Protein AF-A0A6N7MDP9-F1 (afdb_monomer_lite)

Structure (mmCIF, N/CA/C/O backbone):
data_AF-A0A6N7MDP9-F1
#
_entry.id   AF-A0A6N7MDP9-F1
#
loop_
_atom_site.group_PDB
_atom_site.id
_atom_site.type_symbol
_atom_site.label_atom_id
_atom_site.label_alt_id
_atom_site.label_comp_id
_atom_site.label_asym_id
_atom_site.label_entity_id
_atom_site.label_seq_id
_atom_site.pdbx_PDB_ins_code
_atom_site.Cartn_x
_atom_site.Cartn_y
_atom_site.Cartn_z
_atom_site.occupancy
_atom_site.B_iso_or_equiv
_atom_site.auth_seq_id
_atom_site.auth_comp_id
_atom_site.auth_asym_id
_atom_site.auth_atom_id
_atom_site.pdbx_PDB_model_num
ATOM 1 N N . MET A 1 1 ? -4.578 14.187 -1.091 1.00 53.66 1 MET A N 1
ATOM 2 C CA . MET A 1 1 ? -3.108 14.284 -1.183 1.00 53.66 1 MET A CA 1
ATOM 3 C C . MET A 1 1 ? -2.653 13.457 -2.374 1.00 53.66 1 MET A C 1
ATOM 5 O O . MET A 1 1 ? -2.997 12.285 -2.440 1.00 53.66 1 MET A O 1
ATOM 9 N N . ILE A 1 2 ? -1.939 14.040 -3.339 1.00 50.62 2 ILE A N 1
ATOM 10 C CA . ILE A 1 2 ? -1.365 13.242 -4.431 1.00 50.62 2 ILE A CA 1
ATOM 11 C C . ILE A 1 2 ? -0.103 12.586 -3.878 1.00 50.62 2 ILE A C 1
ATOM 13 O O . ILE A 1 2 ? 0.837 13.283 -3.496 1.00 50.62 2 ILE A O 1
ATOM 17 N N . ILE A 1 3 ? -0.096 11.258 -3.793 1.00 52.78 3 ILE A N 1
ATOM 18 C CA . ILE A 1 3 ? 1.098 10.507 -3.427 1.00 52.78 3 ILE A CA 1
ATOM 19 C C . ILE A 1 3 ? 1.818 10.169 -4.730 1.00 52.78 3 ILE A C 1
ATOM 21 O O . ILE A 1 3 ? 1.726 9.065 -5.273 1.00 52.78 3 ILE A O 1
ATOM 25 N N . GLN A 1 4 ? 2.559 11.152 -5.235 1.00 45.72 4 GLN A N 1
ATOM 26 C CA . GLN A 1 4 ? 3.590 10.889 -6.227 1.00 45.72 4 GLN A CA 1
ATOM 27 C C . GLN A 1 4 ? 4.719 10.160 -5.509 1.00 45.72 4 GLN A C 1
ATOM 29 O O . GLN A 1 4 ? 5.499 10.773 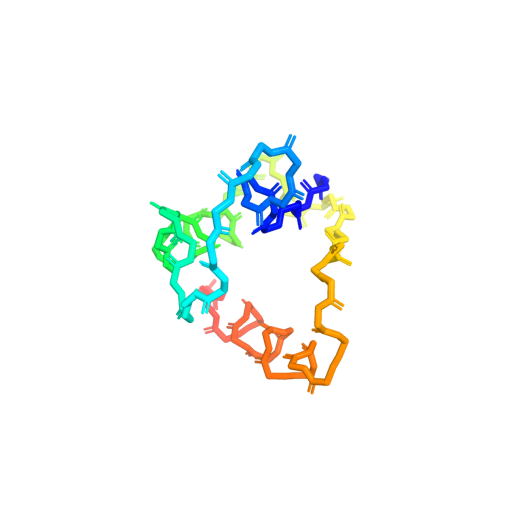-4.784 1.00 45.72 4 GLN A O 1
ATOM 34 N N . SER A 1 5 ? 4.845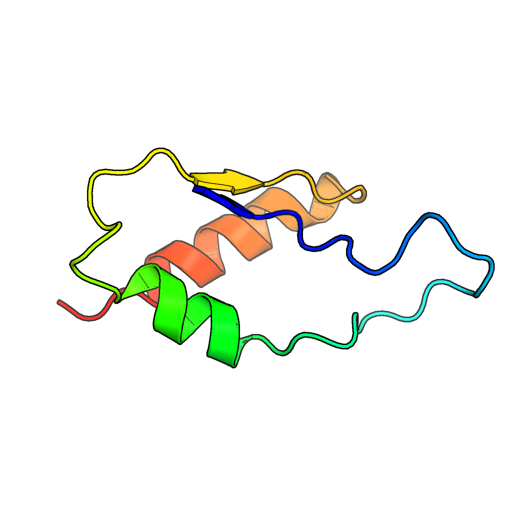 8.846 -5.705 1.00 46.34 5 SER A N 1
ATOM 35 C CA . SER A 1 5 ? 6.090 8.166 -5.313 1.00 46.34 5 SER A CA 1
ATOM 36 C C . SER A 1 5 ? 7.234 8.440 -6.302 1.00 46.34 5 SER A C 1
ATOM 38 O O . SER A 1 5 ? 8.230 7.724 -6.281 1.00 46.34 5 SER A O 1
ATOM 40 N N . ASP A 1 6 ? 7.128 9.495 -7.117 1.00 44.41 6 ASP A N 1
ATOM 41 C CA . ASP A 1 6 ? 8.065 9.843 -8.185 1.00 44.41 6 ASP A CA 1
ATOM 42 C C . ASP A 1 6 ? 8.712 11.214 -7.999 1.00 44.41 6 ASP A C 1
ATOM 44 O O . ASP A 1 6 ? 8.861 11.994 -8.934 1.00 44.41 6 ASP A O 1
ATOM 48 N N . ILE A 1 7 ? 9.306 11.432 -6.824 1.00 41.56 7 ILE A N 1
ATOM 49 C CA . ILE A 1 7 ? 10.507 12.288 -6.757 1.00 41.56 7 ILE A CA 1
ATOM 50 C C . ILE A 1 7 ? 11.680 11.687 -7.590 1.00 41.56 7 ILE A C 1
ATOM 52 O O . ILE A 1 7 ? 12.737 12.295 -7.729 1.00 41.56 7 ILE A O 1
ATOM 56 N N . PHE A 1 8 ? 11.485 10.539 -8.254 1.00 42.75 8 PHE A N 1
ATOM 57 C CA . PHE A 1 8 ? 12.477 9.817 -9.052 1.00 42.75 8 PHE A CA 1
ATOM 58 C C . PHE A 1 8 ? 12.032 9.523 -10.489 1.00 42.75 8 PHE A C 1
ATOM 60 O O . PHE A 1 8 ? 11.992 8.360 -10.869 1.00 42.75 8 PHE A O 1
ATOM 67 N N . ALA A 1 9 ? 11.748 10.530 -11.325 1.00 35.19 9 ALA A N 1
ATOM 68 C CA . ALA A 1 9 ? 11.676 10.257 -12.770 1.00 35.19 9 ALA A CA 1
ATOM 69 C C . ALA A 1 9 ? 11.915 11.408 -13.762 1.00 35.19 9 ALA A C 1
ATOM 71 O O . ALA A 1 9 ? 11.830 11.126 -14.945 1.00 35.19 9 ALA A O 1
ATOM 72 N N . GLU A 1 10 ? 12.277 12.648 -13.398 1.00 35.44 10 GLU A N 1
ATOM 73 C CA . GLU A 1 10 ? 12.613 13.659 -14.439 1.00 35.44 10 GLU A CA 1
ATOM 74 C C . GLU A 1 10 ? 13.868 14.511 -14.193 1.00 35.44 10 GLU A C 1
ATOM 76 O O . GLU A 1 10 ? 14.063 15.591 -14.749 1.00 35.44 10 GLU A O 1
ATOM 81 N N . ARG A 1 11 ? 14.845 13.963 -13.472 1.00 38.09 11 ARG A N 1
ATOM 82 C CA . ARG A 1 11 ? 16.249 14.279 -13.763 1.00 38.09 11 ARG A CA 1
ATOM 83 C C . ARG A 1 11 ? 16.991 12.962 -13.886 1.00 38.09 11 ARG A C 1
ATOM 85 O O . ARG A 1 11 ? 17.036 12.229 -12.910 1.00 38.09 11 ARG A O 1
ATOM 92 N N . LYS A 1 12 ? 17.494 12.667 -15.100 1.00 38.97 12 LYS A N 1
ATOM 93 C CA . LYS A 1 12 ? 18.439 11.584 -15.460 1.00 38.97 12 LYS A CA 1
ATOM 94 C C . LYS A 1 12 ? 18.910 10.793 -14.235 1.00 38.97 12 LYS A C 1
ATOM 96 O O . LYS A 1 12 ? 19.625 11.402 -13.467 1.00 38.97 12 LYS A O 1
ATOM 101 N N . TYR A 1 13 ? 18.593 9.506 -14.090 1.00 34.56 13 TYR A N 1
ATOM 102 C CA . TYR A 1 13 ? 19.468 8.420 -13.594 1.00 34.56 13 TYR A CA 1
ATOM 103 C C . TYR A 1 13 ? 18.631 7.141 -13.391 1.00 34.56 13 TYR A C 1
ATOM 105 O O . TYR A 1 13 ? 17.415 7.173 -13.274 1.00 34.56 13 TYR A O 1
ATOM 113 N N . ARG A 1 14 ? 19.312 6.000 -13.492 1.00 29.00 14 ARG A N 1
ATOM 114 C CA . ARG A 1 14 ? 18.786 4.652 -13.745 1.00 29.00 14 ARG A CA 1
ATOM 115 C C . ARG A 1 14 ? 17.759 4.163 -12.720 1.00 29.00 14 ARG A C 1
ATOM 117 O O . ARG A 1 14 ? 17.966 4.312 -11.523 1.00 29.00 14 ARG A O 1
ATOM 124 N N . ALA A 1 15 ? 16.765 3.426 -13.216 1.00 34.94 15 ALA A N 1
ATOM 125 C CA . ALA A 1 15 ? 15.878 2.581 -12.429 1.00 34.94 15 ALA A CA 1
ATOM 126 C C . ALA A 1 15 ? 16.678 1.544 -11.612 1.00 34.94 15 ALA A C 1
ATOM 128 O O . ALA A 1 15 ? 17.176 0.549 -12.144 1.00 34.94 15 ALA A O 1
ATOM 129 N N . ARG A 1 16 ? 16.801 1.800 -10.310 1.00 36.59 16 ARG A N 1
ATOM 130 C CA . ARG A 1 16 ? 16.916 0.780 -9.265 1.00 36.59 16 ARG A CA 1
ATOM 131 C C . ARG A 1 16 ? 15.716 0.932 -8.341 1.00 36.59 16 ARG A C 1
ATOM 133 O O . ARG A 1 16 ? 15.084 1.980 -8.278 1.00 36.59 16 ARG A O 1
ATOM 140 N N . SER A 1 17 ? 15.342 -0.187 -7.759 1.00 41.69 17 SER A N 1
ATOM 141 C CA . SER A 1 17 ? 14.079 -0.490 -7.100 1.00 41.69 17 SER A CA 1
ATOM 142 C C . SER A 1 17 ? 13.902 0.160 -5.720 1.00 41.69 17 SER A C 1
ATOM 144 O O . SER A 1 17 ? 13.458 -0.510 -4.793 1.00 41.69 17 SER A O 1
ATOM 146 N N . ASP A 1 18 ? 14.250 1.434 -5.571 1.00 46.38 18 ASP A N 1
ATOM 147 C CA . ASP A 1 18 ? 14.287 2.137 -4.289 1.00 46.38 18 ASP A CA 1
ATOM 148 C C . ASP A 1 18 ? 14.414 3.656 -4.506 1.00 46.38 18 ASP A C 1
ATOM 150 O O . ASP A 1 18 ? 15.500 4.231 -4.490 1.00 46.38 18 ASP A O 1
ATOM 154 N N . GLY A 1 19 ? 13.286 4.338 -4.730 1.00 55.56 19 GLY A N 1
ATOM 155 C CA . GLY A 1 19 ? 13.245 5.799 -4.601 1.00 55.56 19 GLY A CA 1
ATOM 156 C C . GLY A 1 19 ? 13.695 6.222 -3.192 1.00 55.56 19 GLY A C 1
ATOM 157 O O . GLY A 1 19 ? 13.514 5.479 -2.237 1.00 55.56 19 GLY A O 1
ATOM 158 N N . PHE A 1 20 ? 14.278 7.413 -3.033 1.00 62.59 20 PHE A N 1
ATOM 159 C CA . PHE A 1 20 ? 14.920 7.856 -1.778 1.00 62.59 20 PHE A CA 1
ATOM 160 C C . PHE A 1 20 ? 13.943 8.103 -0.604 1.00 62.59 20 PHE A C 1
ATOM 162 O O . PHE A 1 20 ? 14.375 8.491 0.479 1.00 62.59 20 PHE A O 1
ATOM 169 N N . ILE A 1 21 ? 12.638 7.913 -0.809 1.00 70.75 21 ILE A N 1
ATOM 170 C CA . ILE A 1 21 ? 11.595 8.026 0.218 1.00 70.75 21 ILE A CA 1
ATOM 171 C C . ILE A 1 21 ? 11.223 6.606 0.639 1.00 70.75 21 ILE A C 1
ATOM 173 O O . ILE A 1 21 ? 10.699 5.843 -0.175 1.00 70.75 21 ILE A O 1
ATOM 177 N N . GLY A 1 22 ? 11.511 6.260 1.892 1.00 75.69 22 GLY A N 1
ATOM 178 C CA . GLY A 1 22 ? 11.222 4.942 2.442 1.00 75.69 22 GLY A CA 1
ATOM 179 C C . GLY A 1 22 ? 9.737 4.718 2.737 1.00 75.69 22 GLY A C 1
ATOM 180 O O . GLY A 1 22 ? 8.917 5.642 2.754 1.00 75.69 22 GLY A O 1
ATOM 181 N N . GLU A 1 23 ? 9.384 3.450 2.948 1.00 83.25 23 GLU A N 1
ATOM 182 C CA . GLU A 1 23 ? 8.013 2.999 3.208 1.00 83.25 23 GLU A CA 1
ATOM 183 C C . GLU A 1 23 ? 7.413 3.631 4.480 1.00 83.25 23 GLU A C 1
ATOM 185 O O . GLU A 1 23 ? 6.206 3.866 4.547 1.00 83.25 23 GLU A O 1
ATOM 190 N N . GLU A 1 24 ? 8.252 3.985 5.454 1.00 84.19 24 GLU A N 1
ATOM 191 C CA . GLU A 1 24 ? 7.882 4.591 6.734 1.00 84.19 24 GLU A CA 1
ATOM 192 C C . GLU A 1 24 ? 7.156 5.934 6.597 1.00 84.19 24 GLU A C 1
ATOM 194 O O . GLU A 1 24 ? 6.251 6.231 7.378 1.00 84.19 24 GLU A O 1
ATOM 199 N N . ILE A 1 25 ? 7.488 6.727 5.573 1.00 85.56 25 ILE A N 1
ATOM 200 C CA . ILE A 1 25 ? 6.808 8.002 5.317 1.00 85.56 25 ILE A CA 1
ATOM 201 C C . ILE A 1 25 ? 5.358 7.740 4.914 1.00 85.56 25 ILE A C 1
ATOM 203 O O . ILE A 1 25 ? 4.453 8.432 5.373 1.00 85.56 25 ILE A O 1
ATOM 207 N N . PHE A 1 26 ? 5.115 6.707 4.108 1.00 86.69 26 PHE A N 1
ATOM 208 C CA . PHE A 1 26 ? 3.762 6.340 3.707 1.00 86.69 26 PHE A CA 1
ATOM 209 C C . PHE A 1 26 ? 2.967 5.764 4.878 1.00 86.69 26 PHE A C 1
ATOM 211 O O . PHE A 1 26 ? 1.784 6.058 4.983 1.00 86.69 26 PHE A O 1
ATOM 218 N N . VAL A 1 27 ? 3.599 5.018 5.790 1.00 88.56 27 VAL A N 1
ATOM 219 C CA . VAL A 1 27 ? 2.947 4.583 7.039 1.00 88.56 27 VAL A CA 1
ATOM 220 C C . VAL A 1 27 ? 2.514 5.796 7.866 1.00 88.56 27 VAL A C 1
ATOM 222 O O . VAL A 1 27 ? 1.357 5.878 8.265 1.00 88.56 27 VAL A O 1
ATOM 225 N N . GLY A 1 28 ? 3.402 6.774 8.069 1.00 89.19 28 GLY A N 1
ATOM 226 C CA . GLY A 1 28 ? 3.061 8.001 8.794 1.00 89.19 28 GLY A CA 1
ATOM 227 C C . GLY A 1 28 ? 1.953 8.812 8.114 1.00 89.19 28 GLY A C 1
ATOM 228 O O . GLY A 1 28 ? 1.074 9.340 8.786 1.00 89.19 28 GLY A O 1
ATOM 229 N N . LEU A 1 29 ? 1.958 8.872 6.780 1.00 89.00 29 LEU A N 1
ATOM 230 C CA . LEU A 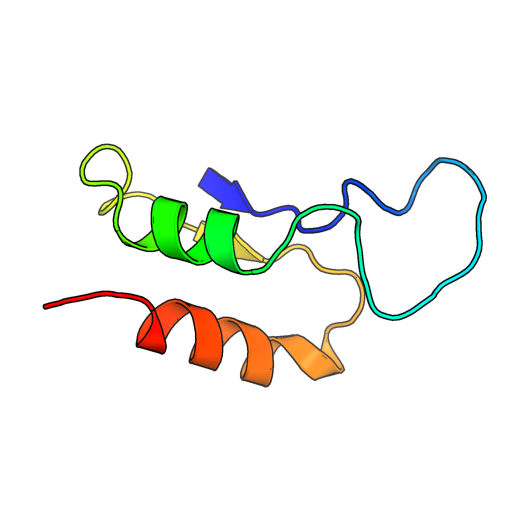1 29 ? 0.911 9.529 5.995 1.00 89.00 29 LEU A CA 1
ATOM 231 C C . LEU A 1 29 ? -0.444 8.822 6.120 1.00 89.00 29 LEU A C 1
ATOM 233 O O . LEU A 1 29 ? -1.447 9.491 6.343 1.00 89.00 29 LEU A O 1
ATOM 237 N N . MET A 1 30 ? -0.478 7.491 6.015 1.00 89.75 30 MET A N 1
ATOM 238 C CA . MET A 1 30 ? -1.718 6.709 6.118 1.00 89.75 30 MET A CA 1
ATOM 239 C C . MET A 1 30 ? -2.365 6.782 7.507 1.00 89.75 30 MET A C 1
ATOM 241 O O . MET A 1 30 ? -3.546 6.488 7.625 1.00 89.75 30 MET A O 1
ATOM 245 N N . ASN A 1 31 ? -1.615 7.187 8.536 1.00 91.81 31 ASN A N 1
ATOM 246 C CA . ASN A 1 31 ? -2.104 7.346 9.908 1.00 91.81 31 ASN A CA 1
ATOM 247 C C . ASN A 1 31 ? -2.195 8.818 10.347 1.00 91.81 31 ASN A C 1
ATOM 249 O O . ASN A 1 31 ? -2.281 9.111 11.540 1.00 91.81 31 ASN A O 1
ATOM 253 N N . ASN A 1 32 ? -2.131 9.770 9.412 1.00 90.44 32 ASN A N 1
ATOM 254 C CA . ASN A 1 32 ? -2.184 11.187 9.749 1.00 90.44 32 ASN A CA 1
ATOM 255 C C . ASN A 1 32 ? -3.647 11.682 9.798 1.00 90.44 32 ASN A C 1
ATOM 257 O O . ASN A 1 32 ? -4.285 11.807 8.748 1.00 90.44 32 ASN A O 1
ATOM 261 N N . PRO A 1 33 ? -4.170 12.059 10.983 1.00 92.06 33 PRO A N 1
ATOM 262 C CA . PRO A 1 33 ? -5.576 12.431 11.157 1.00 92.06 33 PRO A CA 1
ATOM 263 C C . PRO A 1 33 ? -5.968 13.707 10.401 1.00 92.06 33 PRO A C 1
ATOM 265 O O . PRO A 1 33 ? -7.147 13.955 10.168 1.00 92.06 33 PRO A O 1
ATOM 268 N N . HIS A 1 34 ? -5.001 14.535 9.998 1.00 90.38 34 HIS A N 1
ATOM 269 C CA . HIS A 1 34 ? -5.277 15.751 9.233 1.00 90.38 34 HIS A CA 1
ATOM 270 C C . HIS A 1 34 ? -5.606 15.483 7.760 1.00 90.38 34 HIS A C 1
ATOM 272 O O .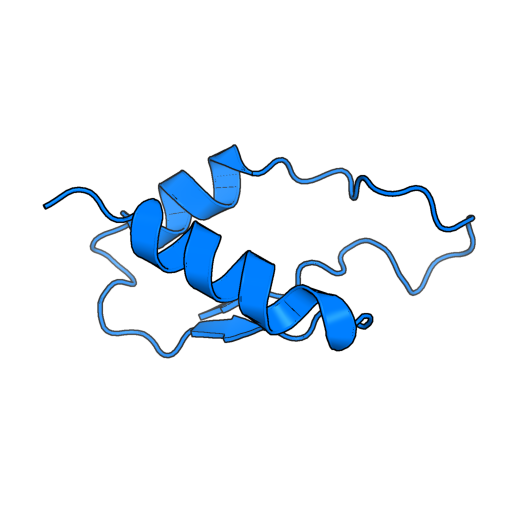 HIS A 1 34 ? -6.034 16.405 7.067 1.00 90.38 34 HIS A O 1
ATOM 278 N N . ILE A 1 35 ? -5.389 14.256 7.273 1.00 85.44 35 ILE A N 1
ATOM 279 C CA . ILE A 1 35 ? -5.577 13.885 5.865 1.00 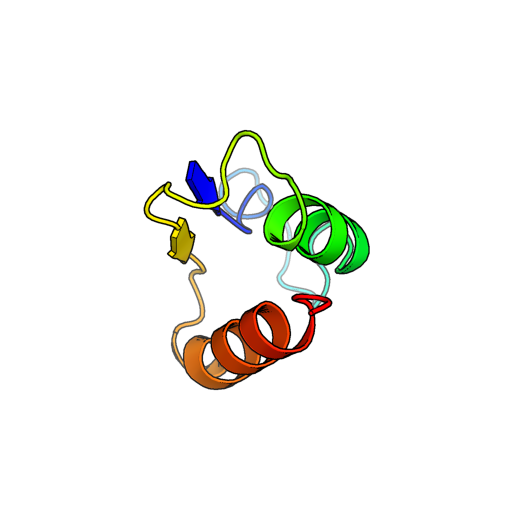85.44 35 ILE A CA 1
ATOM 280 C C . ILE A 1 35 ? -6.371 12.583 5.665 1.00 85.44 35 ILE A C 1
ATOM 282 O O . ILE A 1 35 ? -6.461 12.112 4.534 1.00 85.44 35 ILE A O 1
ATOM 286 N N . ASP A 1 36 ? -6.953 12.024 6.728 1.00 83.00 36 ASP A N 1
ATOM 287 C CA . ASP A 1 36 ? -7.685 10.745 6.727 1.00 83.00 36 ASP A CA 1
ATOM 288 C C . ASP A 1 36 ? -8.880 10.730 5.748 1.00 83.00 36 ASP A C 1
ATOM 290 O O . ASP A 1 36 ? -9.096 9.765 5.021 1.00 83.00 36 ASP A O 1
ATOM 294 N N . ASP A 1 37 ? -9.585 11.857 5.614 1.00 85.31 37 ASP A N 1
ATOM 295 C CA . ASP A 1 37 ? -10.715 12.018 4.681 1.00 85.31 37 ASP A CA 1
ATOM 296 C C . ASP A 1 37 ? -10.301 12.647 3.331 1.00 85.31 37 ASP A C 1
ATOM 298 O O . ASP A 1 37 ? -11.094 13.256 2.611 1.00 85.31 37 ASP A O 1
ATOM 302 N N . MET A 1 38 ? -9.016 12.565 2.972 1.00 86.19 38 MET A N 1
ATOM 303 C CA . MET A 1 38 ? -8.528 13.071 1.690 1.00 86.19 38 MET A CA 1
ATOM 304 C C . MET A 1 38 ? -8.349 11.955 0.666 1.00 86.19 38 MET A C 1
ATOM 306 O O . MET A 1 38 ? -7.713 10.932 0.915 1.00 86.19 38 MET A O 1
ATOM 310 N N . LEU A 1 39 ? -8.773 12.227 -0.573 1.00 79.88 39 LEU A N 1
ATOM 311 C CA . LEU A 1 39 ? -8.470 11.357 -1.706 1.00 79.88 39 LEU A CA 1
ATOM 312 C C . LEU A 1 39 ? -6.950 11.208 -1.878 1.00 79.88 39 LEU A C 1
ATOM 314 O O . LEU A 1 39 ? -6.227 12.200 -2.046 1.00 79.88 39 LEU A O 1
ATOM 318 N N . THR A 1 40 ? -6.488 9.960 -1.860 1.00 83.12 40 THR A N 1
ATOM 319 C CA . THR A 1 40 ? -5.092 9.576 -2.073 1.00 83.12 40 THR A CA 1
ATOM 320 C C . THR A 1 40 ? -4.951 8.889 -3.428 1.00 83.12 40 THR A C 1
ATOM 322 O O . THR A 1 40 ? -5.579 7.861 -3.672 1.00 83.12 40 THR A O 1
ATOM 325 N N . ILE A 1 41 ? -4.141 9.468 -4.318 1.00 83.38 41 ILE A N 1
ATOM 326 C CA . ILE A 1 41 ? -3.938 8.984 -5.693 1.00 83.38 41 ILE A CA 1
ATOM 327 C C . ILE A 1 41 ? -2.494 8.499 -5.839 1.00 83.38 41 ILE A C 1
ATOM 329 O O . ILE A 1 41 ? -1.565 9.220 -5.470 1.00 83.38 41 ILE A O 1
ATOM 333 N N . LEU A 1 42 ? -2.323 7.281 -6.363 1.00 83.00 42 LEU A N 1
ATOM 334 C CA . LEU A 1 42 ? -1.033 6.720 -6.772 1.00 83.00 42 LEU A CA 1
ATOM 335 C C . LEU A 1 42 ? -0.746 7.121 -8.218 1.00 83.00 42 LEU A C 1
ATOM 337 O O . LEU A 1 42 ? -1.520 6.784 -9.107 1.00 83.00 42 LEU A O 1
ATOM 341 N N . GLU A 1 43 ? 0.393 7.768 -8.450 1.00 80.50 43 GLU A N 1
ATOM 342 C CA . GLU A 1 43 ? 0.837 8.172 -9.796 1.00 80.50 43 GLU A CA 1
ATOM 343 C C . GLU A 1 43 ? 2.122 7.447 -10.230 1.00 80.50 43 GLU A C 1
ATOM 345 O O . GLU A 1 43 ? 2.843 7.911 -11.104 1.00 80.50 43 GLU 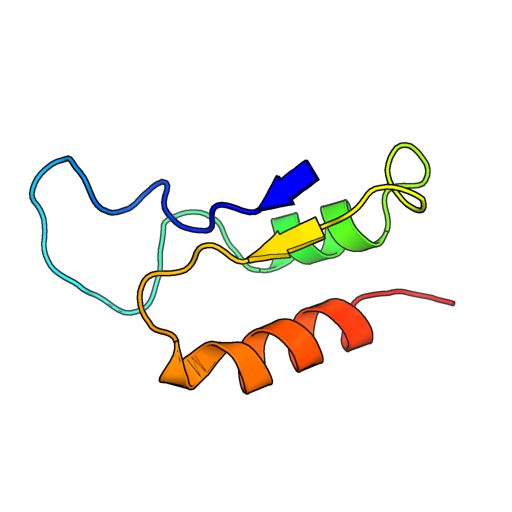A O 1
ATOM 350 N N . THR A 1 44 ? 2.415 6.288 -9.623 1.00 78.25 44 THR A N 1
ATOM 351 C CA . THR A 1 44 ? 3.674 5.574 -9.885 1.00 78.25 44 THR A CA 1
ATOM 352 C C . THR A 1 44 ? 3.761 5.010 -11.299 1.00 78.25 44 THR A C 1
ATOM 354 O O . THR A 1 44 ? 2.831 4.310 -11.697 1.00 78.25 44 THR A O 1
ATOM 357 N N . PRO A 1 45 ? 4.890 5.171 -12.017 1.00 79.62 45 PRO A N 1
ATOM 358 C CA . PRO A 1 45 ? 5.015 4.866 -13.443 1.00 79.62 45 PRO A CA 1
ATOM 359 C C . PRO A 1 45 ? 4.932 3.372 -13.747 1.00 79.62 45 PRO A C 1
ATOM 361 O O . PRO A 1 45 ? 4.666 2.984 -14.879 1.00 79.62 45 PRO A O 1
ATOM 364 N N . ASN A 1 46 ? 5.186 2.518 -12.752 1.00 82.94 46 ASN A N 1
ATOM 365 C CA . ASN A 1 46 ? 5.003 1.082 -12.886 1.00 82.94 46 ASN A CA 1
ATOM 366 C C . ASN A 1 46 ? 3.625 0.675 -12.349 1.00 82.94 46 ASN A C 1
ATOM 368 O O . ASN A 1 46 ? 3.448 0.478 -11.144 1.00 82.94 46 ASN A O 1
ATOM 372 N N . GLU A 1 47 ? 2.667 0.522 -13.257 1.00 86.19 47 GLU A N 1
ATOM 373 C CA . GLU A 1 47 ? 1.298 0.101 -12.942 1.00 86.19 47 GLU A CA 1
ATOM 374 C C . GLU A 1 47 ? 1.210 -1.355 -12.465 1.00 86.19 47 GLU A C 1
ATOM 376 O O . GLU A 1 47 ? 0.362 -1.694 -11.635 1.00 86.19 47 GLU A O 1
ATOM 381 N N . GLU A 1 48 ? 2.133 -2.224 -12.893 1.00 90.38 48 GLU A N 1
ATOM 382 C CA . GLU A 1 48 ? 2.121 -3.653 -12.550 1.00 90.38 48 GLU A CA 1
ATOM 383 C C . GLU A 1 48 ? 2.242 -3.889 -11.035 1.00 90.38 48 GLU A C 1
ATOM 385 O O . GLU A 1 48 ? 1.751 -4.887 -10.500 1.00 90.38 48 GLU A O 1
ATOM 390 N N . ILE A 1 49 ? 2.862 -2.948 -10.314 1.00 85.06 49 ILE A N 1
ATOM 391 C CA . ILE A 1 49 ? 3.046 -3.029 -8.860 1.00 85.06 49 ILE A CA 1
ATOM 392 C C . ILE A 1 49 ? 1.962 -2.301 -8.057 1.00 85.06 49 ILE A C 1
ATOM 394 O O . ILE A 1 49 ? 1.973 -2.388 -6.825 1.00 85.06 49 ILE A O 1
ATOM 398 N N . TRP A 1 50 ? 1.002 -1.624 -8.698 1.00 86.38 50 TRP A N 1
ATOM 399 C CA . TRP A 1 50 ? -0.023 -0.841 -7.994 1.00 86.38 50 TRP A CA 1
ATOM 400 C C . TRP A 1 50 ? -0.834 -1.693 -7.029 1.00 86.38 50 TRP A C 1
ATOM 402 O O . TRP A 1 50 ? -0.992 -1.332 -5.866 1.00 86.38 50 TRP A O 1
ATOM 412 N N . LYS A 1 51 ? -1.264 -2.885 -7.454 1.00 91.12 51 LYS A N 1
ATOM 413 C CA . LYS A 1 51 ? -2.027 -3.804 -6.595 1.00 91.12 51 LYS A CA 1
ATOM 414 C C . LYS A 1 51 ? -1.271 -4.162 -5.311 1.00 91.12 51 LYS A C 1
ATOM 416 O O . LYS A 1 51 ? -1.875 -4.274 -4.245 1.00 91.12 51 LYS A O 1
ATOM 421 N N . LYS A 1 52 ? 0.052 -4.333 -5.401 1.00 88.38 52 LYS A N 1
ATOM 422 C CA . LYS A 1 52 ? 0.913 -4.608 -4.244 1.00 88.38 52 LYS A CA 1
ATOM 423 C C . LYS A 1 52 ? 1.032 -3.373 -3.344 1.00 88.38 52 LYS A C 1
ATOM 425 O O . LYS A 1 52 ? 0.884 -3.517 -2.134 1.00 88.38 52 LYS A O 1
ATOM 430 N N . LYS A 1 53 ? 1.246 -2.185 -3.923 1.00 85.44 53 LYS A N 1
ATOM 431 C CA . LYS A 1 53 ? 1.371 -0.914 -3.186 1.00 85.44 53 LYS A CA 1
ATOM 432 C C . LYS A 1 53 ? 0.086 -0.523 -2.464 1.00 85.44 53 LYS A C 1
ATOM 434 O O . LYS A 1 53 ? 0.128 -0.245 -1.275 1.00 85.44 53 LYS A O 1
ATOM 439 N N . ILE A 1 54 ? -1.059 -0.596 -3.138 1.00 89.56 54 ILE A N 1
ATOM 440 C CA . ILE A 1 54 ? -2.374 -0.331 -2.539 1.00 89.56 54 ILE A CA 1
ATOM 441 C C . ILE A 1 54 ? -2.596 -1.251 -1.334 1.00 89.56 54 ILE A C 1
ATOM 443 O O . ILE A 1 54 ? -2.951 -0.796 -0.251 1.00 89.56 54 ILE A O 1
ATOM 447 N N . LYS A 1 55 ? -2.315 -2.552 -1.490 1.00 91.19 55 LYS A N 1
ATOM 448 C CA . LYS A 1 55 ? -2.432 -3.523 -0.395 1.00 91.19 55 LYS A CA 1
ATOM 449 C C . LYS A 1 55 ? -1.499 -3.212 0.780 1.00 91.19 55 LYS A C 1
ATOM 451 O O . LYS A 1 55 ? -1.883 -3.469 1.915 1.00 91.19 55 LYS A O 1
ATOM 456 N N . PHE A 1 56 ? -0.289 -2.721 0.517 1.00 89.94 56 PHE A N 1
ATOM 457 C CA . PHE A 1 56 ? 0.625 -2.253 1.559 1.00 89.94 56 PHE A CA 1
ATOM 458 C C . PHE A 1 56 ? 0.026 -1.054 2.305 1.00 89.94 56 PHE A C 1
ATOM 460 O O . PHE A 1 56 ? -0.147 -1.148 3.512 1.00 89.94 56 PHE A O 1
ATOM 467 N N . LEU A 1 57 ? -0.399 -0.002 1.596 1.00 90.25 57 LEU A N 1
ATOM 468 C CA . LEU A 1 57 ? -0.949 1.217 2.203 1.00 90.25 57 LEU A CA 1
ATOM 469 C C . LEU A 1 57 ? -2.146 0.929 3.120 1.00 90.25 57 LEU A C 1
ATOM 471 O O . LEU A 1 57 ? -2.163 1.382 4.258 1.00 90.25 57 LEU A O 1
ATOM 475 N N . TYR A 1 58 ? -3.100 0.109 2.670 1.00 89.62 58 TYR A N 1
ATOM 476 C CA . TYR A 1 58 ? -4.254 -0.270 3.496 1.00 89.62 58 TYR A CA 1
ATOM 477 C C . TYR A 1 58 ? -3.894 -1.134 4.709 1.00 89.62 58 TYR A C 1
ATOM 479 O O . TYR A 1 58 ? -4.620 -1.125 5.695 1.00 89.62 58 TYR A O 1
ATOM 487 N N . ARG A 1 59 ? -2.804 -1.908 4.649 1.00 92.06 59 ARG A N 1
ATOM 488 C CA . ARG A 1 59 ? -2.321 -2.689 5.801 1.00 92.06 59 ARG A CA 1
ATOM 489 C C . ARG A 1 59 ? -1.572 -1.841 6.820 1.00 92.06 59 ARG A C 1
ATOM 491 O O . ARG A 1 59 ? -1.403 -2.299 7.942 1.00 92.06 59 ARG A O 1
ATOM 498 N N . SER A 1 60 ? -1.098 -0.672 6.408 1.00 88.75 60 SER A N 1
ATOM 499 C CA . SER A 1 60 ? -0.340 0.246 7.250 1.00 88.75 60 SER A CA 1
ATOM 500 C C . SER A 1 60 ? -1.226 1.148 8.108 1.00 88.75 60 SER A C 1
ATOM 502 O O . SER A 1 60 ? -0.683 1.851 8.950 1.00 88.75 60 SER A O 1
ATOM 504 N N . VAL A 1 61 ? -2.547 1.152 7.895 1.00 87.56 61 VAL A N 1
ATOM 505 C CA . VAL A 1 61 ? -3.506 1.862 8.753 1.00 87.56 61 VAL A CA 1
ATOM 506 C C . VAL A 1 61 ? -3.664 1.083 10.059 1.00 87.56 61 VAL A C 1
ATOM 508 O O . VAL A 1 61 ? -4.053 -0.088 10.041 1.00 87.56 61 VAL A O 1
ATOM 511 N N . GLU A 1 62 ? -3.345 1.722 11.177 1.00 80.38 62 GLU A N 1
ATOM 512 C CA . GLU A 1 62 ? -3.598 1.198 12.518 1.00 80.38 62 GLU A CA 1
ATOM 513 C C . GLU A 1 62 ? -5.045 1.536 12.919 1.00 80.38 62 GLU A C 1
ATOM 515 O O . GLU A 1 62 ? -5.540 2.622 12.620 1.00 80.38 62 GLU A O 1
ATOM 520 N N . GLY A 1 63 ? -5.752 0.568 13.514 1.00 59.62 63 GLY A N 1
ATOM 521 C CA . GLY A 1 63 ? -7.162 0.697 13.912 1.00 59.62 63 GLY A CA 1
ATOM 522 C C . GLY A 1 63 ? -7.357 1.152 15.349 1.00 59.62 63 GLY A C 1
ATOM 523 O O . GLY A 1 63 ? -6.436 0.932 16.168 1.00 59.62 63 GLY A O 1
#

Secondary structure (DSSP, 8-state):
-EE---SSSSSS----S--SS-HHHHHHHHT-TTSTTS--EE--S-GGGHHHHHHHHHHS---

Sequence (63 aa):
MIIQSDIFAERKYRARSDGFIGEEIFVGLMNNPHIDDMLTILETPNEEIWKKKIKFLYRSVEG

Radius of gyration: 12.48 Å; chains: 1; bounding box: 30×20×29 Å

pLDDT: mean 72.01, std 20.73, range [29.0, 92.06]

Foldseek 3Di:
DEPEPPVPDPDDDDDDPDDPDDPVVLLCVLADPVCVPPDYHYPYPDPVCVVVVVVSSVVSHDD